Protein AF-A0A6G3D7A3-F1 (afdb_monomer_lite)

pLDDT: mean 78.43, std 16.55, range [43.12, 98.38]

Radius of gyration: 13.64 Å; chains: 1; bounding box: 38×22×35 Å

Structure (mmCIF, N/CA/C/O backbone):
data_AF-A0A6G3D7A3-F1
#
_entry.id   AF-A0A6G3D7A3-F1
#
loop_
_atom_site.group_PDB
_atom_site.id
_atom_site.type_symbol
_atom_site.label_atom_id
_atom_site.label_alt_id
_atom_site.label_comp_id
_atom_site.label_asym_id
_atom_site.label_entity_id
_atom_site.label_seq_id
_atom_site.pdbx_PDB_ins_code
_atom_site.Cartn_x
_atom_site.Cartn_y
_atom_site.Cartn_z
_atom_site.occupancy
_atom_site.B_iso_or_equiv
_atom_site.auth_seq_id
_atom_site.auth_comp_id
_atom_site.auth_asym_id
_atom_site.auth_atom_id
_atom_site.pdbx_PDB_model_num
ATOM 1 N N . HIS A 1 1 ? -0.549 -6.620 7.958 1.00 88.00 1 HIS A N 1
ATOM 2 C CA . HIS A 1 1 ? -0.890 -6.568 6.536 1.00 88.00 1 HIS A CA 1
ATOM 3 C C . HIS A 1 1 ? 0.295 -7.097 5.752 1.00 88.00 1 HIS A C 1
ATOM 5 O O . HIS A 1 1 ? 1.373 -6.525 5.848 1.00 88.00 1 HIS A O 1
ATOM 11 N N . LEU A 1 2 ? 0.099 -8.252 5.109 1.00 88.44 2 LEU A N 1
ATOM 12 C CA . LEU A 1 2 ? 1.113 -9.002 4.351 1.00 88.44 2 LEU A CA 1
ATOM 13 C C . LEU A 1 2 ? 0.777 -9.070 2.852 1.00 88.44 2 LEU A C 1
ATOM 15 O O . LEU A 1 2 ? 1.564 -9.592 2.070 1.00 88.44 2 LEU A O 1
ATOM 19 N N . ALA A 1 3 ? -0.410 -8.596 2.462 1.00 85.25 3 ALA A N 1
ATOM 20 C CA . ALA A 1 3 ? -0.780 -8.488 1.063 1.00 85.25 3 ALA A CA 1
ATOM 21 C C . A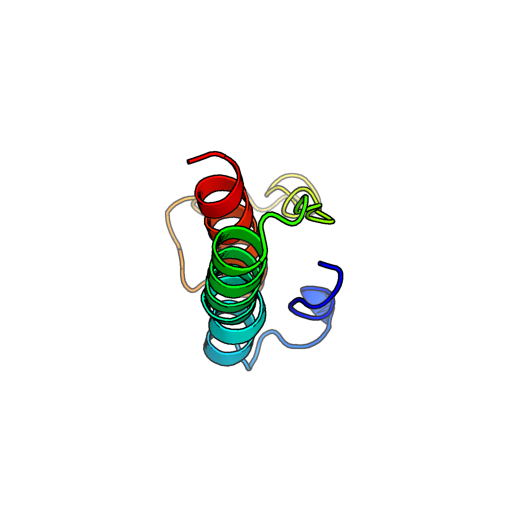LA A 1 3 ? -0.081 -7.260 0.472 1.00 85.25 3 ALA A C 1
ATOM 23 O O . ALA A 1 3 ? -0.013 -6.213 1.106 1.00 85.25 3 ALA A O 1
ATOM 24 N N . GLY A 1 4 ? 0.465 -7.407 -0.726 1.00 75.69 4 GLY A N 1
ATOM 25 C CA . GLY A 1 4 ? 1.194 -6.353 -1.411 1.00 75.69 4 GLY A CA 1
ATOM 26 C C . GLY A 1 4 ? 1.661 -6.835 -2.779 1.00 75.69 4 GLY A C 1
ATOM 27 O O . GLY A 1 4 ? 1.487 -8.016 -3.110 1.00 75.69 4 GLY A O 1
ATOM 28 N N . PRO A 1 5 ? 2.225 -5.943 -3.604 1.00 64.88 5 PRO A N 1
ATOM 29 C CA . PRO A 1 5 ? 2.762 -6.333 -4.895 1.00 64.88 5 PRO A CA 1
ATOM 30 C C . PRO A 1 5 ? 3.842 -7.412 -4.730 1.00 64.88 5 PRO A C 1
ATOM 32 O O . PRO A 1 5 ? 4.749 -7.298 -3.906 1.00 64.88 5 PRO A O 1
ATOM 35 N N . VAL A 1 6 ? 3.732 -8.478 -5.529 1.00 64.31 6 VAL A N 1
ATOM 36 C CA . VAL A 1 6 ? 4.759 -9.528 -5.628 1.00 64.31 6 VAL A CA 1
ATOM 37 C C . VAL A 1 6 ? 6.061 -8.879 -6.107 1.00 64.31 6 VAL A C 1
ATOM 39 O O . VAL A 1 6 ? 5.995 -7.924 -6.880 1.00 64.31 6 VAL A O 1
ATOM 42 N N . SER A 1 7 ? 7.205 -9.388 -5.624 1.00 62.47 7 SER A N 1
ATOM 43 C CA . SER A 1 7 ? 8.583 -8.935 -5.898 1.00 62.47 7 SER A CA 1
ATOM 44 C C . SER A 1 7 ? 8.736 -8.111 -7.186 1.00 62.47 7 SER A C 1
ATOM 46 O O . SER A 1 7 ? 8.247 -8.553 -8.224 1.00 62.47 7 SER A O 1
ATOM 48 N N . PRO A 1 8 ? 9.472 -6.981 -7.184 1.00 56.84 8 PRO A N 1
ATOM 49 C CA . PRO A 1 8 ? 9.606 -6.112 -8.354 1.00 56.84 8 PRO A CA 1
ATOM 50 C C . PRO A 1 8 ? 10.006 -6.853 -9.637 1.00 56.84 8 PRO A C 1
ATOM 52 O O . PRO A 1 8 ? 9.565 -6.480 -10.720 1.00 56.84 8 PRO A O 1
ATOM 55 N N . ALA A 1 9 ? 10.784 -7.934 -9.522 1.00 60.47 9 ALA A N 1
ATOM 56 C CA . ALA A 1 9 ? 11.184 -8.782 -10.643 1.00 60.47 9 ALA A CA 1
ATOM 57 C C . ALA A 1 9 ? 10.021 -9.532 -11.326 1.00 60.47 9 ALA A C 1
ATOM 59 O O . ALA A 1 9 ? 10.174 -9.991 -12.452 1.00 60.47 9 ALA A O 1
ATOM 60 N N . ALA A 1 10 ? 8.880 -9.689 -10.655 1.00 57.84 10 ALA A N 1
ATOM 61 C CA . ALA A 1 10 ? 7.810 -10.581 -11.077 1.00 57.84 10 ALA A CA 1
ATOM 62 C C . ALA A 1 10 ? 6.886 -9.985 -12.149 1.00 57.84 10 ALA A C 1
ATOM 64 O O . ALA A 1 10 ? 6.345 -10.759 -12.933 1.00 57.84 10 ALA A O 1
ATOM 65 N N . ARG A 1 11 ? 6.667 -8.658 -12.182 1.00 61.06 11 ARG A N 1
ATOM 66 C CA . ARG A 1 11 ? 5.712 -8.012 -13.113 1.00 61.06 11 ARG A CA 1
ATOM 67 C C . ARG A 1 11 ? 6.058 -6.548 -13.444 1.00 61.06 11 ARG A C 1
ATOM 69 O O . ARG A 1 11 ? 5.376 -5.644 -12.957 1.00 61.06 11 ARG A O 1
ATOM 76 N N . PRO A 1 12 ? 7.095 -6.276 -14.256 1.00 67.88 12 PRO A N 1
ATOM 77 C CA . PRO A 1 12 ? 7.395 -4.913 -14.712 1.00 67.88 12 PRO A CA 1
ATOM 78 C C . PRO A 1 12 ? 6.312 -4.329 -15.643 1.00 67.88 12 PRO A C 1
ATOM 80 O O . PRO A 1 12 ? 6.251 -3.120 -15.825 1.00 67.88 12 PRO A O 1
ATOM 83 N N . ASP A 1 13 ? 5.448 -5.172 -16.208 1.00 77.06 13 ASP A N 1
ATOM 84 C CA . ASP A 1 13 ? 4.407 -4.848 -17.189 1.00 77.06 13 ASP A CA 1
ATOM 85 C C . ASP A 1 13 ? 3.062 -4.414 -16.576 1.00 77.06 13 ASP A C 1
ATOM 87 O O . ASP A 1 13 ? 2.156 -4.014 -17.302 1.00 77.06 13 ASP A O 1
ATOM 91 N N . ARG A 1 14 ? 2.915 -4.490 -15.248 1.00 83.38 14 ARG A N 1
ATOM 92 C CA . ARG A 1 14 ? 1.658 -4.193 -14.533 1.00 83.38 14 ARG A CA 1
ATOM 93 C C . ARG A 1 14 ? 1.863 -3.246 -13.341 1.00 83.38 14 ARG A C 1
ATOM 95 O O . ARG A 1 14 ? 1.686 -3.659 -12.185 1.00 83.38 14 ARG A O 1
ATOM 102 N N . PRO A 1 15 ? 2.309 -2.002 -13.599 1.00 82.31 15 PRO A N 1
ATOM 103 C CA . PRO A 1 15 ? 2.658 -1.039 -12.557 1.00 82.31 15 PRO A CA 1
ATOM 104 C C . PRO A 1 15 ? 1.436 -0.505 -11.797 1.00 82.31 15 PRO A C 1
ATOM 106 O O . PRO A 1 15 ? 1.510 -0.320 -10.585 1.00 82.31 15 PRO A O 1
ATOM 109 N N . VAL A 1 16 ? 0.299 -0.303 -12.471 1.00 86.50 16 VAL A N 1
ATOM 110 C CA . VAL A 1 16 ? -0.924 0.217 -11.833 1.00 86.50 16 VAL A CA 1
ATOM 111 C C . VAL A 1 16 ? -1.481 -0.798 -10.841 1.00 86.50 16 VAL A C 1
ATOM 113 O O . VAL A 1 16 ? -1.761 -0.456 -9.699 1.00 86.50 16 VAL A O 1
ATOM 116 N N . GLU A 1 17 ? -1.532 -2.074 -11.215 1.00 85.88 17 GLU A N 1
ATOM 117 C CA . GLU A 1 17 ? -1.993 -3.138 -10.325 1.00 85.88 17 GLU A CA 1
ATOM 118 C C . GLU A 1 17 ? -1.068 -3.319 -9.116 1.00 85.88 17 GLU A C 1
ATOM 120 O O . GLU A 1 17 ? -1.511 -3.758 -8.055 1.00 85.88 17 GLU A O 1
ATOM 125 N N . ALA A 1 18 ? 0.225 -3.007 -9.260 1.00 82.94 18 ALA A N 1
ATOM 126 C CA . ALA A 1 18 ? 1.157 -3.008 -8.139 1.00 82.94 18 ALA A CA 1
ATOM 127 C C . ALA A 1 18 ? 0.875 -1.853 -7.163 1.00 82.94 18 ALA A C 1
ATOM 129 O O . ALA A 1 18 ? 0.847 -2.081 -5.950 1.00 82.94 18 ALA A O 1
ATOM 130 N N . LEU A 1 19 ? 0.620 -0.650 -7.692 1.00 86.38 19 LEU A N 1
ATOM 131 C CA . LEU A 1 19 ? 0.207 0.514 -6.907 1.00 86.38 19 LEU A CA 1
ATOM 132 C C . LEU A 1 19 ? -1.118 0.259 -6.190 1.00 86.38 19 LEU A C 1
ATOM 134 O O . LEU A 1 19 ? -1.187 0.438 -4.979 1.00 86.38 19 LEU A O 1
ATOM 138 N N . ASP A 1 20 ? -2.145 -0.220 -6.888 1.00 88.25 20 ASP A N 1
ATOM 139 C CA . ASP A 1 20 ? -3.459 -0.482 -6.293 1.00 88.25 20 ASP A CA 1
ATOM 140 C C . ASP A 1 20 ? -3.371 -1.503 -5.153 1.00 88.25 20 ASP A C 1
ATOM 142 O O . ASP A 1 20 ? -3.915 -1.279 -4.065 1.00 88.25 20 ASP A O 1
ATOM 146 N N . ALA A 1 21 ? -2.638 -2.600 -5.372 1.00 82.44 21 ALA A N 1
ATOM 147 C CA . ALA A 1 21 ? -2.482 -3.657 -4.379 1.00 82.44 21 ALA A CA 1
ATOM 148 C C . ALA A 1 21 ? -1.758 -3.178 -3.111 1.00 82.44 21 ALA A C 1
ATOM 150 O O . ALA A 1 21 ? -2.180 -3.529 -2.010 1.00 82.44 21 ALA A O 1
ATOM 151 N N . GLY A 1 22 ? -0.683 -2.393 -3.247 1.00 84.44 22 GLY A N 1
ATOM 152 C CA . GLY A 1 22 ? 0.084 -1.899 -2.096 1.00 84.44 22 GLY A CA 1
ATOM 153 C C . GLY A 1 22 ? -0.521 -0.661 -1.426 1.00 84.44 22 GLY A C 1
ATOM 154 O O . GLY A 1 22 ? -0.381 -0.496 -0.215 1.00 84.44 22 GLY A O 1
ATOM 155 N N . SER A 1 23 ? -1.250 0.170 -2.174 1.00 90.62 23 SER A N 1
ATOM 156 C CA . SER A 1 23 ? -1.766 1.460 -1.700 1.00 90.62 23 SER A CA 1
ATOM 157 C C . SER A 1 23 ? -3.223 1.389 -1.251 1.00 90.62 23 SER A C 1
ATOM 159 O O . SER A 1 23 ? -3.523 1.578 -0.068 1.00 90.62 23 SER A O 1
ATOM 161 N N . LEU A 1 24 ? -4.151 1.115 -2.175 1.00 92.75 24 LEU A N 1
ATOM 162 C CA . LEU A 1 24 ? -5.588 1.125 -1.879 1.00 92.75 24 LEU A CA 1
ATOM 163 C C . LEU A 1 24 ? -5.952 0.008 -0.899 1.00 92.75 24 LEU A C 1
ATOM 165 O O . LEU A 1 24 ? -6.689 0.251 0.057 1.00 92.75 24 LEU A O 1
ATOM 169 N N . GLY A 1 25 ? -5.362 -1.179 -1.077 1.00 89.88 25 GLY A N 1
ATOM 170 C CA . GLY A 1 25 ? -5.529 -2.303 -0.154 1.00 89.88 25 GLY A CA 1
ATOM 171 C C . GLY A 1 25 ? -5.139 -1.949 1.286 1.00 89.88 25 GLY A C 1
ATOM 172 O O . GLY A 1 25 ? -5.917 -2.185 2.215 1.00 89.88 25 GLY A O 1
ATOM 173 N N . THR A 1 26 ? -3.980 -1.306 1.469 1.00 93.44 26 THR A N 1
ATOM 174 C CA . THR A 1 26 ? -3.509 -0.848 2.786 1.00 93.44 26 THR A CA 1
ATOM 175 C C . THR A 1 26 ? -4.445 0.200 3.385 1.00 93.44 26 THR A C 1
ATOM 177 O O . THR A 1 26 ? -4.826 0.079 4.550 1.00 93.44 26 THR A O 1
ATOM 180 N N . ARG A 1 27 ? -4.879 1.195 2.597 1.00 95.62 27 ARG A N 1
ATOM 181 C CA . ARG A 1 27 ? -5.822 2.231 3.057 1.00 95.62 27 ARG A CA 1
ATOM 182 C C . ARG A 1 27 ? -7.134 1.625 3.554 1.00 95.62 27 ARG A C 1
ATOM 184 O O . ARG A 1 27 ? -7.614 1.995 4.624 1.00 95.62 27 ARG A O 1
ATOM 191 N N . THR A 1 28 ? -7.714 0.693 2.800 1.00 95.44 28 THR A N 1
ATOM 192 C CA . THR A 1 28 ? -8.953 0.016 3.202 1.00 95.44 28 THR A CA 1
ATOM 193 C C . THR A 1 28 ? -8.752 -0.792 4.481 1.00 95.44 28 THR A C 1
ATOM 195 O O . THR A 1 28 ? -9.582 -0.723 5.386 1.00 95.44 28 THR A O 1
ATOM 198 N N . ALA A 1 29 ? -7.640 -1.520 4.598 1.00 94.31 29 ALA A N 1
ATOM 199 C CA . ALA A 1 29 ? -7.347 -2.313 5.787 1.00 94.31 29 ALA A CA 1
ATOM 200 C C . ALA A 1 29 ? -7.132 -1.440 7.040 1.00 94.31 29 ALA A C 1
ATOM 202 O O . ALA A 1 29 ? -7.605 -1.800 8.118 1.00 94.31 29 ALA A O 1
ATOM 203 N N . LEU A 1 30 ? -6.487 -0.277 6.899 1.00 96.00 30 LEU A N 1
ATOM 204 C CA . LEU A 1 30 ? -6.364 0.720 7.968 1.00 96.00 30 LEU A CA 1
ATOM 205 C C . LEU A 1 30 ? -7.727 1.267 8.404 1.00 96.00 30 LEU A C 1
ATOM 207 O O . LEU A 1 30 ? -7.988 1.350 9.601 1.00 96.00 30 LEU A O 1
ATOM 211 N N . ALA A 1 31 ? -8.616 1.587 7.459 1.00 97.25 31 ALA A N 1
ATOM 212 C CA . ALA A 1 31 ? -9.958 2.073 7.780 1.00 97.25 31 ALA A CA 1
ATOM 213 C C . ALA A 1 31 ? -10.768 1.043 8.589 1.00 97.25 31 ALA A C 1
ATOM 215 O O . ALA A 1 31 ? -11.434 1.403 9.559 1.00 97.25 31 ALA A O 1
ATOM 216 N N . VAL A 1 32 ? -10.673 -0.243 8.231 1.00 97.81 32 VAL A N 1
ATOM 217 C CA . VAL A 1 32 ? -11.299 -1.336 8.995 1.00 97.81 32 VAL A CA 1
ATOM 218 C C . VAL A 1 32 ? -10.685 -1.446 10.391 1.00 97.81 32 VAL A C 1
ATOM 220 O O . VAL A 1 32 ? -11.422 -1.505 11.371 1.00 97.81 32 VAL A O 1
ATOM 223 N N . ALA A 1 33 ? -9.354 -1.413 10.502 1.00 97.69 33 ALA A N 1
ATOM 224 C CA . ALA A 1 33 ? -8.681 -1.476 11.797 1.00 97.69 33 ALA A CA 1
ATOM 225 C C . ALA A 1 33 ? -9.072 -0.303 12.710 1.00 97.69 33 ALA A C 1
ATOM 227 O O . ALA A 1 33 ? -9.367 -0.520 13.882 1.00 97.69 33 ALA A O 1
ATOM 228 N N . GLY A 1 34 ? -9.150 0.915 12.166 1.00 97.19 34 GLY A N 1
ATOM 229 C CA . GLY A 1 34 ? -9.599 2.102 12.892 1.00 97.19 34 GLY A CA 1
ATOM 230 C C . GLY A 1 34 ? -11.056 2.007 13.347 1.00 97.19 34 GLY A C 1
ATOM 231 O O . GLY A 1 34 ? -11.352 2.308 14.501 1.00 97.19 34 GLY A O 1
ATOM 232 N N . ARG A 1 35 ? -11.957 1.526 12.478 1.00 98.38 35 ARG A N 1
ATOM 233 C CA . ARG A 1 35 ? -13.370 1.285 12.824 1.00 98.38 35 ARG A CA 1
ATOM 234 C C . ARG A 1 35 ? -13.512 0.298 13.985 1.00 98.38 35 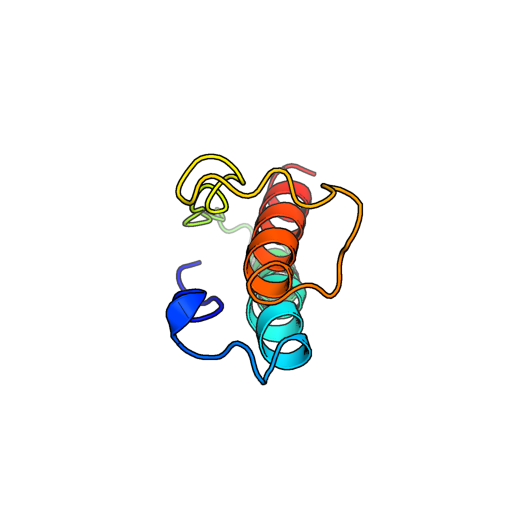ARG A C 1
ATOM 236 O O . ARG A 1 35 ? -14.346 0.506 14.860 1.00 98.38 35 ARG A O 1
ATOM 243 N N . ASP A 1 36 ? -12.700 -0.754 13.980 1.00 98.38 36 ASP A N 1
ATOM 244 C CA . ASP A 1 36 ? -12.814 -1.870 14.922 1.00 98.38 36 ASP A CA 1
ATOM 245 C C . ASP A 1 36 ? -11.915 -1.700 16.166 1.00 98.38 36 ASP A C 1
ATOM 247 O O . ASP A 1 36 ? -11.889 -2.571 17.034 1.00 98.38 36 ASP A O 1
ATOM 251 N N . GLY A 1 37 ? -11.162 -0.596 16.272 1.00 97.62 37 GLY A N 1
ATOM 252 C CA . GLY A 1 37 ? -10.212 -0.363 17.368 1.00 97.62 37 GLY A CA 1
ATOM 253 C C . GLY A 1 37 ? -9.039 -1.354 17.392 1.00 97.62 37 GLY A C 1
ATOM 254 O O . GLY A 1 37 ? -8.446 -1.603 18.443 1.00 97.62 37 GLY A O 1
ATOM 255 N N . ALA A 1 38 ? -8.713 -1.954 16.247 1.00 98.06 38 ALA A N 1
ATOM 256 C CA . ALA A 1 38 ? -7.667 -2.956 16.118 1.00 98.06 38 ALA A CA 1
ATOM 257 C C . ALA A 1 38 ? -6.282 -2.323 15.932 1.00 98.06 38 ALA A C 1
ATOM 259 O O . ALA A 1 38 ? -6.117 -1.271 15.314 1.00 98.06 38 ALA A O 1
ATOM 260 N N . ARG A 1 39 ? -5.246 -3.022 16.409 1.00 97.00 39 ARG A N 1
ATOM 261 C CA . ARG A 1 39 ? -3.855 -2.663 16.108 1.00 97.00 39 ARG A CA 1
ATOM 262 C C . ARG A 1 39 ? -3.515 -3.068 14.678 1.00 97.00 39 ARG A C 1
ATOM 264 O O . ARG A 1 39 ? -3.746 -4.211 14.285 1.00 97.00 39 ARG A O 1
ATOM 271 N N . PHE A 1 40 ? -2.911 -2.154 13.929 1.00 96.19 40 PHE A N 1
ATOM 272 C CA . PHE A 1 40 ? -2.438 -2.409 12.576 1.00 96.19 40 PHE A CA 1
ATOM 273 C C . PHE A 1 40 ? -0.923 -2.628 12.573 1.00 96.19 40 PHE A C 1
ATOM 275 O O . PHE A 1 40 ? -0.171 -1.844 13.142 1.00 96.19 40 PHE A O 1
ATOM 282 N N . LEU A 1 41 ? -0.471 -3.700 11.925 1.00 95.06 41 LEU A N 1
ATOM 283 C CA . LEU A 1 41 ? 0.947 -3.984 11.704 1.00 95.06 41 LEU A CA 1
ATOM 284 C C . LEU A 1 41 ? 1.179 -4.095 10.205 1.00 95.06 41 LEU A C 1
ATOM 286 O O . LEU A 1 41 ? 0.540 -4.926 9.564 1.00 95.06 41 LEU A O 1
ATOM 290 N N . LEU A 1 42 ? 2.079 -3.297 9.640 1.00 92.44 42 LEU A N 1
ATOM 291 C CA . LEU A 1 42 ? 2.477 -3.381 8.235 1.00 92.44 42 LEU A CA 1
ATOM 292 C C . LEU A 1 42 ? 3.775 -4.183 8.115 1.00 92.44 42 LEU A C 1
ATOM 294 O O . LEU A 1 42 ? 4.740 -3.893 8.816 1.00 92.44 42 LEU A O 1
ATOM 298 N N . ALA A 1 43 ? 3.815 -5.169 7.218 1.00 89.44 43 ALA A N 1
ATOM 299 C CA . ALA A 1 43 ? 5.080 -5.772 6.817 1.00 89.44 43 ALA A CA 1
ATOM 300 C C . ALA A 1 43 ? 5.705 -4.915 5.716 1.00 89.44 43 ALA A C 1
ATOM 302 O O . ALA A 1 43 ? 5.445 -5.130 4.533 1.00 89.44 43 ALA A O 1
ATOM 303 N N . SER A 1 44 ? 6.478 -3.908 6.121 1.00 83.31 44 SER A N 1
ATOM 304 C CA . SER A 1 44 ? 7.229 -3.094 5.170 1.00 83.31 44 SER A CA 1
ATOM 305 C C . SER A 1 44 ? 8.459 -3.846 4.648 1.00 83.31 44 SER A C 1
ATOM 307 O O . SER A 1 44 ? 9.034 -4.693 5.336 1.00 83.31 44 SER A O 1
ATOM 309 N N . SER A 1 45 ? 8.869 -3.515 3.427 1.00 75.44 45 SER A N 1
ATOM 310 C CA . SER A 1 45 ? 10.154 -3.896 2.853 1.00 75.44 45 SER A CA 1
ATOM 311 C C . SER A 1 45 ? 10.845 -2.627 2.375 1.00 75.44 45 SER A C 1
ATOM 313 O O . SER A 1 45 ? 10.215 -1.858 1.653 1.00 75.44 45 SER A O 1
ATOM 315 N N . PRO A 1 46 ? 12.138 -2.416 2.667 1.00 63.31 46 PRO A N 1
ATOM 316 C CA . PRO A 1 46 ? 12.855 -1.306 2.060 1.00 63.31 46 PRO A CA 1
ATOM 317 C C . PRO A 1 46 ? 12.743 -1.429 0.532 1.00 63.31 46 PRO A C 1
ATOM 319 O O . PRO A 1 46 ? 12.961 -2.527 -0.004 1.00 63.31 46 PRO A O 1
ATOM 322 N N . PRO A 1 47 ? 12.368 -0.355 -0.187 1.00 62.44 47 PRO A N 1
ATOM 323 C CA . PRO A 1 47 ? 12.400 -0.386 -1.638 1.00 62.44 47 PRO A CA 1
ATOM 324 C C . PRO A 1 47 ? 13.835 -0.695 -2.066 1.00 62.44 47 PRO A C 1
ATOM 326 O O . PRO A 1 47 ? 14.785 -0.171 -1.481 1.00 62.44 47 PRO A O 1
ATOM 329 N N . VAL A 1 48 ? 14.006 -1.577 -3.056 1.00 59.97 48 VAL A N 1
ATOM 330 C CA . VAL A 1 48 ? 15.337 -1.904 -3.581 1.00 59.97 48 VAL A CA 1
ATOM 331 C C . VAL A 1 48 ? 15.974 -0.597 -4.054 1.00 59.97 48 VAL A C 1
ATOM 333 O O . VAL A 1 48 ? 15.506 0.017 -5.011 1.00 59.97 48 VAL A O 1
ATOM 336 N N . GLY A 1 49 ? 16.987 -0.136 -3.319 1.00 52.06 49 GLY A N 1
ATOM 337 C CA . GLY A 1 49 ? 17.630 1.142 -3.580 1.00 52.06 49 GLY A CA 1
ATOM 338 C C . GLY A 1 49 ? 18.368 1.138 -4.925 1.00 52.06 49 GLY A C 1
ATOM 339 O O . GLY A 1 49 ? 18.829 0.080 -5.368 1.00 52.06 49 GLY A O 1
ATOM 340 N N . PRO A 1 50 ? 18.546 2.313 -5.555 1.00 48.09 50 PRO A N 1
ATOM 341 C CA . PRO A 1 50 ? 19.224 2.462 -6.850 1.00 48.09 50 PRO A CA 1
ATOM 342 C C . PRO A 1 50 ? 20.660 1.889 -6.882 1.00 48.09 50 PRO A C 1
ATOM 344 O O . PRO A 1 50 ? 21.198 1.595 -7.945 1.00 48.09 50 PRO A O 1
ATOM 347 N N . GLY A 1 51 ? 21.279 1.637 -5.723 1.00 45.00 51 GLY A N 1
ATOM 348 C CA . GLY A 1 51 ? 22.643 1.112 -5.615 1.00 45.00 51 GLY A CA 1
ATOM 349 C C . GLY A 1 51 ? 22.826 -0.396 -5.841 1.00 45.00 51 GLY A C 1
ATOM 350 O O . GLY A 1 51 ? 23.961 -0.832 -5.997 1.00 45.00 51 GLY A O 1
ATOM 351 N N . ALA A 1 52 ? 21.767 -1.214 -5.883 1.00 50.69 52 ALA A N 1
ATOM 352 C CA . ALA A 1 52 ? 21.930 -2.671 -6.014 1.00 50.69 52 ALA A CA 1
ATOM 353 C C . ALA A 1 52 ? 22.311 -3.139 -7.437 1.00 50.69 52 ALA A C 1
ATOM 355 O O . ALA A 1 52 ? 22.703 -4.293 -7.612 1.00 50.69 52 ALA A O 1
ATOM 356 N N . ARG A 1 53 ? 22.201 -2.270 -8.455 1.00 48.34 53 ARG A N 1
ATOM 357 C CA . ARG A 1 53 ? 22.529 -2.595 -9.859 1.00 48.34 53 ARG A CA 1
ATOM 358 C C . ARG A 1 53 ? 23.426 -1.588 -10.588 1.00 48.34 53 ARG A C 1
ATOM 360 O O . ARG A 1 53 ? 23.699 -1.793 -11.760 1.00 48.34 53 ARG A O 1
ATOM 367 N N . GLY A 1 54 ? 23.952 -0.570 -9.904 1.00 43.12 54 GLY A N 1
ATOM 368 C CA . GLY A 1 54 ? 24.911 0.368 -10.508 1.00 43.12 54 GLY A CA 1
ATOM 369 C C . GLY A 1 54 ? 24.300 1.420 -11.440 1.00 43.12 54 GLY A C 1
ATOM 370 O O . GLY A 1 54 ? 25.042 2.168 -12.068 1.00 43.12 54 GLY A O 1
ATOM 371 N N . ASP A 1 55 ? 22.975 1.531 -11.483 1.00 47.47 55 ASP A N 1
ATOM 372 C CA . ASP A 1 55 ? 22.280 2.504 -12.314 1.00 47.47 55 ASP A CA 1
ATOM 373 C C . ASP A 1 55 ? 21.901 3.724 -11.471 1.00 47.47 55 ASP A C 1
ATOM 375 O O . ASP A 1 55 ? 20.919 3.723 -10.724 1.00 47.47 55 ASP A O 1
ATOM 379 N N . ALA A 1 56 ? 22.684 4.794 -11.605 1.00 47.75 56 ALA A N 1
ATOM 380 C CA . ALA A 1 56 ? 22.289 6.143 -11.209 1.00 47.75 56 ALA A CA 1
ATOM 381 C C . ALA A 1 56 ? 21.176 6.644 -12.151 1.00 47.75 56 ALA A C 1
ATOM 383 O O . ALA A 1 56 ? 21.371 7.567 -12.935 1.00 47.75 56 ALA A O 1
ATOM 384 N N . LEU A 1 57 ? 20.024 5.975 -12.139 1.00 51.22 57 LEU A N 1
ATOM 385 C CA . LEU A 1 57 ? 18.831 6.388 -12.864 1.00 51.22 57 LEU A CA 1
ATOM 386 C C . LEU A 1 57 ? 17.944 7.178 -11.908 1.00 51.22 57 LEU A C 1
ATOM 388 O O . LEU A 1 57 ? 17.510 6.661 -10.874 1.00 51.22 57 LEU A O 1
ATOM 392 N N . ASP A 1 58 ? 17.764 8.438 -12.290 1.00 53.50 58 ASP A N 1
ATOM 393 C CA . ASP A 1 58 ? 16.919 9.487 -11.730 1.00 53.50 58 ASP A CA 1
ATOM 394 C C . ASP A 1 58 ? 15.915 9.008 -10.663 1.00 53.50 58 ASP A C 1
ATOM 396 O O . ASP A 1 58 ? 14.991 8.239 -10.943 1.00 53.50 58 ASP A O 1
ATOM 400 N N . GLU A 1 59 ? 16.085 9.469 -9.419 1.00 56.19 59 GLU A N 1
ATOM 401 C CA . GLU A 1 59 ? 15.083 9.274 -8.362 1.00 56.19 59 GLU A CA 1
ATOM 402 C C . GLU A 1 59 ? 13.725 9.894 -8.728 1.00 56.19 59 GLU A C 1
ATOM 404 O O . GLU A 1 59 ? 12.721 9.536 -8.113 1.00 56.19 59 GLU A O 1
ATOM 409 N N . ALA A 1 60 ? 13.685 10.786 -9.725 1.00 57.19 60 ALA A N 1
ATOM 410 C CA . ALA A 1 60 ? 12.491 11.492 -10.156 1.00 57.19 60 ALA A CA 1
ATOM 411 C C . ALA A 1 60 ? 11.696 10.809 -11.285 1.00 57.19 60 ALA A C 1
ATOM 413 O O . ALA A 1 60 ? 10.715 11.402 -11.728 1.00 57.19 60 ALA A O 1
ATOM 414 N N . ASP A 1 61 ? 12.048 9.597 -11.739 1.00 64.75 61 ASP A N 1
ATOM 415 C CA . ASP A 1 61 ? 11.208 8.826 -12.674 1.00 64.75 61 ASP A CA 1
ATOM 416 C C . ASP A 1 61 ? 10.234 7.894 -11.916 1.00 64.75 61 ASP A C 1
ATOM 418 O O . ASP A 1 61 ? 10.617 6.783 -11.521 1.00 64.75 61 ASP A O 1
ATOM 422 N N . PRO A 1 62 ? 8.960 8.293 -11.713 1.00 65.94 62 PRO A N 1
ATOM 423 C CA . PRO A 1 62 ? 7.983 7.481 -10.994 1.00 65.94 62 PRO A CA 1
ATOM 424 C C . PRO A 1 62 ? 7.432 6.313 -11.824 1.00 65.94 62 PRO A C 1
ATOM 426 O O . PRO A 1 62 ? 6.758 5.445 -11.266 1.00 65.94 62 PRO A O 1
ATOM 429 N N . VAL A 1 63 ? 7.671 6.279 -13.142 1.00 70.00 63 VAL A N 1
ATOM 430 C CA . VAL A 1 63 ? 7.091 5.277 -14.055 1.00 70.00 63 VAL A CA 1
ATOM 431 C C . VAL A 1 63 ? 8.091 4.213 -14.506 1.00 70.00 63 VAL A C 1
ATOM 433 O O . VAL A 1 63 ? 7.707 3.268 -15.199 1.00 70.00 63 VAL A O 1
ATOM 436 N N . GLY A 1 64 ? 9.350 4.313 -14.076 1.00 70.38 64 GLY A N 1
ATOM 437 C CA . GLY A 1 64 ? 10.382 3.328 -14.371 1.00 70.38 64 GLY A CA 1
ATOM 438 C C . GLY A 1 64 ? 10.028 1.904 -13.901 1.00 70.38 64 GLY A C 1
ATOM 439 O O . GLY A 1 64 ? 9.334 1.711 -12.891 1.00 70.38 64 GLY A O 1
ATOM 440 N N . PRO A 1 65 ? 10.526 0.864 -14.597 1.00 62.88 65 PRO A N 1
ATOM 441 C CA . PRO A 1 65 ? 10.299 -0.523 -14.209 1.00 62.88 65 PRO A CA 1
ATOM 442 C C . PRO A 1 65 ? 10.774 -0.736 -12.766 1.00 62.88 65 PRO A C 1
ATOM 444 O O . PRO A 1 65 ? 11.846 -0.276 -12.384 1.00 62.88 65 PRO A O 1
ATOM 447 N N . HIS A 1 66 ? 9.958 -1.421 -11.958 1.00 68.56 66 HIS A N 1
ATOM 448 C CA . HIS A 1 66 ? 10.166 -1.667 -10.518 1.00 68.56 66 HIS A CA 1
ATOM 449 C C . HIS A 1 66 ? 9.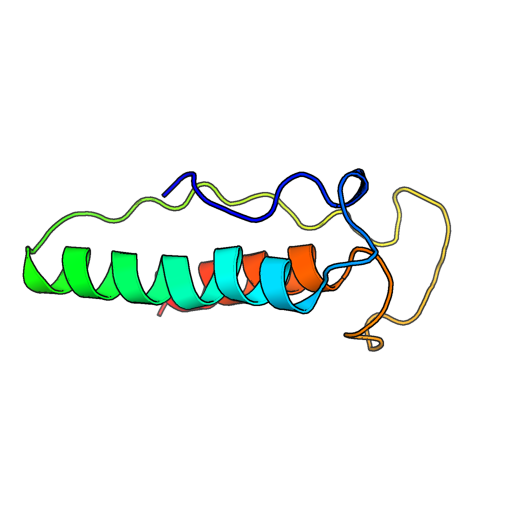862 -0.495 -9.563 1.00 68.56 66 HIS A C 1
ATOM 451 O O . HIS A 1 66 ? 9.739 -0.739 -8.359 1.00 68.56 66 HIS A O 1
ATOM 457 N N . ARG A 1 67 ? 9.665 0.740 -10.053 1.00 77.44 67 ARG A N 1
ATOM 458 C CA . ARG A 1 67 ? 9.375 1.911 -9.199 1.00 77.44 67 ARG A CA 1
ATOM 459 C C . ARG A 1 67 ? 7.972 1.875 -8.602 1.00 77.44 67 ARG A C 1
ATOM 461 O O . ARG A 1 67 ? 7.819 2.162 -7.423 1.00 77.44 67 ARG A O 1
ATOM 468 N N . ALA A 1 68 ? 6.977 1.400 -9.352 1.00 82.44 68 ALA A N 1
ATOM 469 C CA . ALA A 1 68 ? 5.596 1.281 -8.875 1.00 82.44 68 ALA A CA 1
ATOM 470 C C . ALA A 1 68 ? 5.464 0.468 -7.569 1.00 82.44 68 ALA A C 1
ATOM 472 O O . ALA A 1 68 ? 4.734 0.864 -6.665 1.00 82.44 68 ALA A O 1
ATOM 473 N N . CYS A 1 69 ? 6.211 -0.635 -7.425 1.00 81.31 69 CYS A N 1
ATOM 474 C CA 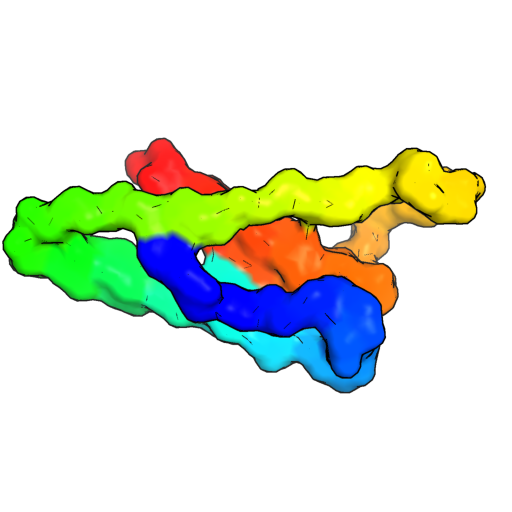. CYS A 1 69 ? 6.231 -1.403 -6.176 1.00 81.31 69 CYS A CA 1
ATOM 475 C C . CYS A 1 69 ? 6.866 -0.609 -5.024 1.00 81.31 69 CYS A C 1
ATOM 477 O O . CYS A 1 69 ? 6.364 -0.658 -3.904 1.00 81.31 69 CYS A O 1
ATOM 479 N N . ALA A 1 70 ? 7.958 0.114 -5.292 1.00 82.56 70 ALA A N 1
ATOM 480 C CA . ALA A 1 70 ? 8.629 0.950 -4.298 1.00 82.56 70 ALA A CA 1
ATOM 481 C C . ALA A 1 70 ? 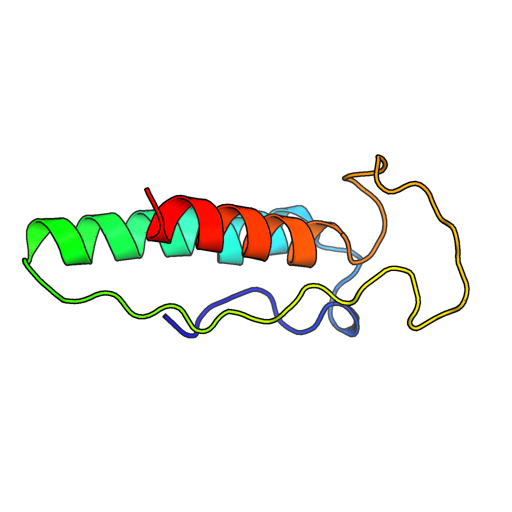7.728 2.101 -3.822 1.00 82.56 70 ALA A C 1
ATOM 483 O O . ALA A 1 70 ? 7.606 2.323 -2.619 1.00 82.56 70 ALA A O 1
ATOM 484 N N . GLU A 1 71 ? 7.052 2.779 -4.749 1.00 86.81 71 GLU A N 1
ATOM 485 C CA . GLU A 1 71 ? 6.105 3.852 -4.440 1.00 86.81 71 GLU A CA 1
ATOM 486 C C . GLU A 1 71 ? 4.885 3.341 -3.669 1.00 86.81 71 GLU A C 1
ATOM 488 O O . GLU A 1 71 ? 4.457 3.974 -2.706 1.00 86.81 71 GLU A O 1
ATOM 493 N N . ALA A 1 72 ? 4.370 2.156 -4.012 1.00 87.25 72 ALA A N 1
ATOM 494 C CA . ALA A 1 72 ? 3.279 1.536 -3.264 1.00 87.25 72 ALA A CA 1
ATOM 495 C C . ALA A 1 72 ? 3.663 1.274 -1.796 1.00 87.25 72 ALA A C 1
ATOM 497 O O . ALA A 1 72 ? 2.863 1.515 -0.892 1.00 87.25 72 ALA A O 1
ATOM 498 N N . VAL A 1 73 ? 4.899 0.819 -1.546 1.00 86.50 73 VAL A N 1
ATOM 499 C CA . VAL A 1 73 ? 5.403 0.625 -0.178 1.00 86.50 73 VAL A CA 1
ATOM 500 C C . VAL A 1 73 ? 5.563 1.960 0.548 1.00 86.50 73 VAL A C 1
ATOM 502 O O . VAL A 1 73 ? 5.041 2.095 1.651 1.00 86.50 73 VAL A O 1
ATOM 505 N N . ARG A 1 74 ? 6.208 2.961 -0.068 1.00 87.50 74 ARG A N 1
ATOM 506 C CA . ARG A 1 74 ? 6.386 4.299 0.535 1.00 87.50 74 ARG A CA 1
ATOM 507 C C . ARG A 1 74 ? 5.047 4.927 0.923 1.00 87.50 74 ARG A C 1
ATOM 509 O O . ARG A 1 74 ? 4.898 5.464 2.019 1.00 87.50 74 ARG A O 1
ATOM 516 N N . PHE A 1 75 ? 4.052 4.824 0.045 1.00 90.94 75 PHE A N 1
ATOM 517 C CA . PHE A 1 75 ? 2.703 5.306 0.319 1.00 90.94 75 PHE A CA 1
ATOM 518 C C . PHE A 1 75 ? 2.045 4.549 1.483 1.00 90.94 75 PHE A C 1
ATOM 520 O O . PHE A 1 75 ? 1.449 5.171 2.363 1.00 90.94 75 PHE A O 1
ATOM 527 N N . ALA A 1 76 ? 2.167 3.219 1.519 1.00 91.94 76 ALA A N 1
ATOM 528 C CA . ALA A 1 76 ? 1.643 2.399 2.609 1.00 91.94 76 ALA A CA 1
ATOM 529 C C . ALA A 1 76 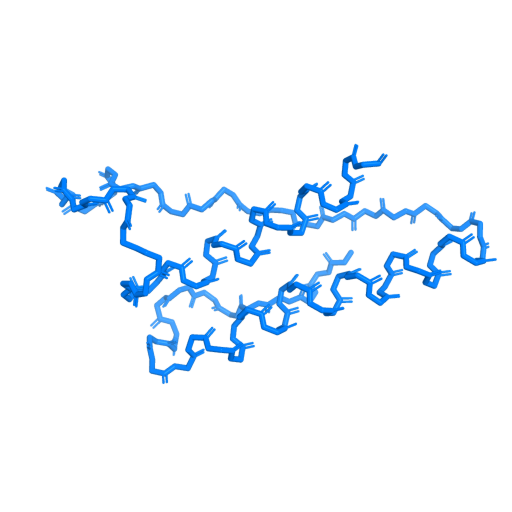? 2.287 2.741 3.963 1.00 91.94 76 ALA A C 1
ATOM 531 O O . ALA A 1 76 ? 1.578 2.848 4.962 1.00 91.94 76 ALA A O 1
ATOM 532 N N . GLU A 1 77 ? 3.604 2.953 4.005 1.00 92.31 77 GLU A N 1
ATOM 533 C CA . GLU A 1 77 ? 4.318 3.389 5.211 1.00 92.31 77 GLU A CA 1
ATOM 534 C C . GLU A 1 77 ? 3.823 4.752 5.697 1.00 92.31 77 GLU A C 1
ATOM 536 O O . GLU A 1 77 ? 3.492 4.899 6.874 1.00 92.31 77 GLU A O 1
ATOM 541 N N . ALA A 1 78 ? 3.707 5.723 4.785 1.00 94.12 78 ALA A N 1
ATOM 542 C CA . ALA A 1 78 ? 3.208 7.055 5.108 1.00 94.12 78 ALA A CA 1
ATOM 543 C C . ALA A 1 78 ? 1.776 7.015 5.664 1.00 94.12 78 ALA A C 1
ATOM 545 O O . ALA A 1 78 ? 1.476 7.714 6.627 1.00 94.12 78 ALA A O 1
ATOM 546 N N . LEU A 1 79 ? 0.902 6.171 5.104 1.00 94.31 79 LEU A N 1
ATOM 547 C CA . LEU A 1 79 ? -0.461 5.991 5.612 1.00 94.31 79 LEU A CA 1
ATOM 548 C C . LEU A 1 79 ? -0.507 5.413 7.027 1.00 94.31 79 LEU A C 1
ATOM 550 O O . LEU A 1 79 ? -1.375 5.794 7.802 1.00 94.31 79 LEU A O 1
ATOM 554 N N . VAL A 1 80 ? 0.369 4.458 7.344 1.00 93.88 80 VAL A N 1
ATOM 555 C CA . VAL A 1 80 ? 0.394 3.801 8.660 1.00 93.88 80 VAL A CA 1
ATOM 556 C C . VAL A 1 80 ? 1.009 4.705 9.732 1.00 93.88 80 VAL A C 1
ATOM 558 O O . VAL A 1 80 ? 0.693 4.545 10.908 1.00 93.88 80 VAL A O 1
ATOM 561 N N . ALA A 1 81 ? 1.887 5.629 9.336 1.00 93.38 81 ALA A N 1
ATOM 562 C CA . ALA A 1 81 ? 2.559 6.564 10.234 1.00 93.38 81 ALA A CA 1
ATOM 563 C C . ALA A 1 81 ? 1.782 7.871 10.499 1.00 93.38 81 ALA A C 1
ATOM 565 O O . ALA A 1 81 ? 2.195 8.627 11.380 1.00 93.38 81 ALA A O 1
ATOM 566 N N . ALA A 1 82 ? 0.722 8.151 9.732 1.00 87.81 82 ALA A N 1
ATOM 567 C CA . ALA A 1 82 ? -0.137 9.331 9.880 1.00 87.81 82 ALA A CA 1
ATOM 568 C C . ALA A 1 82 ? -1.092 9.212 11.079 1.00 87.81 82 ALA A C 1
ATOM 570 O O . ALA A 1 82 ? -1.285 10.243 11.762 1.00 87.81 82 ALA A O 1
#

Foldseek 3Di:
DPWADDQLVPPLPPLVVRLCRLAVVLVVVVVVCVVVVHDDDDPADQQPDPPPPPDPDDPPPCSDRSNSNNVSRVNSVVSNVD

Sequence (82 aa):
HLAGPVSPAARPDRPVEALDAGSLGTRTALAVAGRDGARFLLASSPPVGPGARGDALDEADPVGPHRACAEAVRFAEALVAA

Secondary structure (DSSP, 8-state):
-------GGG-TT-HHHHHHHHHHHHHHHHHHHHHHTPPP---------GGGTT----TT-TTSTTHHHHHHHHHHHHHHH-